Protein 1CJW (pdb70)

CATH classification: 3.40.630.30

Sequence (166 aa):
HTLPANEFRCLTPEDAAGVFEIEREAFISVSGNCPLNLDEVQHFLTLCPELSLGWFVEGRLVAFIIGSLWDEERLTQESLALHRPRGHSAHLHALAVHRSFRQQGKGSVLLWRYLHHVGAQPAVRRAVLMCEDALVPFYQRFGFHPAGPCAIVVGSLTFTEMHCSL

Radius of gyration: 14.85 Å; Cα contacts (8 Å, |Δi|>4): 329; chains: 1; bounding box: 46×33×31 Å

Nearest PDB structures (foldseek):
  1l0c-assembly1_A  TM=1.005E+00  e=5.969E-39  Ovis aries
  1kuy-assembly1_A  TM=1.004E+00  e=1.246E-37  Ovis aries
  1ib1-assembly2_H  TM=9.887E-01  e=7.667E-36  Ovis aries
  1b6b-assembly2_B  TM=9.366E-01  e=2.845E-29  Ovis aries
  5z6n-assembly1_B  TM=7.574E-01  e=3.224E-07  Escherichia coli K-12

Structure (mmCIF, N/CA/C/O backbone):
data_1CJW
#
_entry.id   1CJW
#
_cell.length_a   53.190
_cell.length_b   68.980
_cell.length_c   89.740
_cell.angle_alpha   90.00
_cell.angle_beta   90.00
_cell.angle_gamma   90.00
#
_symmetry.space_group_name_H-M   'C 2 2 21'
#
loop_
_entity.id
_entity.type
_entity.pdbx_description
1 polymer 'PROTEIN (SEROTONIN N-ACETYLTRANSFERASE)'
2 non-polymer 'COA-S-ACETYL TRYPTAMINE'
3 water water
#
loop_
_atom_site.group_PDB
_atom_site.id
_atom_site.type_symbol
_atom_site.label_atom_id
_atom_site.label_alt_id
_atom_site.label_comp_id
_atom_site.label_asym_id
_atom_site.label_entity_id
_atom_site.label_seq_id
_atom_site.pdbx_PDB_ins_code
_atom_site.Cartn_x
_atom_site.Cartn_y
_atom_site.Cartn_z
_atom_site.occupancy
_atom_site.B_iso_or_equiv
_atom_site.auth_seq_id
_atom_site.auth_comp_id
_atom_site.auth_asym_id
_atom_site.auth_atom_id
_atom_site.pdbx_PDB_model_num
ATOM 1 N N . HIS A 1 1 ? -43.391 62.739 42.233 1.00 55.71 30 HIS A N 1
ATOM 2 C CA . HIS A 1 1 ? -44.571 62.082 41.719 1.00 55.31 30 HIS A CA 1
ATOM 3 C C . HIS A 1 1 ? -44.196 60.973 40.756 1.00 52.46 30 HIS A C 1
ATOM 4 O O . HIS A 1 1 ? -44.886 59.975 40.692 1.00 53.02 30 HIS A O 1
ATOM 11 N N . THR A 1 2 ? -43.048 61.085 40.096 1.00 47.85 31 THR A N 1
ATOM 12 C CA . THR A 1 2 ? -42.662 60.065 39.131 1.00 40.62 31 THR A CA 1
ATOM 13 C C . THR A 1 2 ? -41.182 59.680 39.136 1.00 30.75 31 THR A C 1
ATOM 14 O O . THR A 1 2 ? -40.308 60.516 39.371 1.00 30.61 31 THR A O 1
ATOM 18 N N . LEU A 1 3 ? -40.920 58.392 38.937 1.00 26.82 32 LEU A N 1
ATOM 19 C CA . LEU A 1 3 ? -39.567 57.877 38.839 1.00 24.50 32 LEU A CA 1
ATOM 20 C C . LEU A 1 3 ? -39.455 57.565 37.343 1.00 23.78 32 LEU A C 1
ATOM 21 O O . LEU A 1 3 ? -40.176 56.709 36.831 1.00 24.53 32 LEU A O 1
ATOM 26 N N . PRO A 1 4 ? -38.599 58.315 36.615 1.00 21.37 33 PRO A N 1
ATOM 27 C CA . PRO A 1 4 ? -38.409 58.113 35.168 1.00 20.39 33 PRO A CA 1
ATOM 28 C C . PRO A 1 4 ? -38.074 56.674 34.810 1.00 19.87 33 PRO A C 1
ATOM 29 O O . PRO A 1 4 ? -37.291 56.024 35.503 1.00 21.19 33 PRO A O 1
ATOM 33 N N . ALA A 1 5 ? -38.687 56.164 33.742 1.00 18.07 34 ALA A N 1
ATOM 34 C CA . ALA A 1 5 ? -38.411 54.804 33.296 1.00 17.54 34 ALA A CA 1
ATOM 35 C C . ALA A 1 5 ? -36.928 54.721 32.915 1.00 16.82 34 ALA A C 1
ATOM 36 O O . ALA A 1 5 ? -36.281 53.697 33.137 1.00 17.07 34 ALA A O 1
ATOM 38 N N . ASN A 1 6 ? -36.410 55.794 32.321 1.00 15.62 35 ASN A N 1
ATOM 39 C CA . ASN A 1 6 ? -35.004 55.875 31.916 1.00 14.95 35 ASN A CA 1
ATOM 40 C C . ASN A 1 6 ? -34.507 57.306 32.066 1.00 14.47 35 ASN A C 1
ATOM 41 O O . ASN A 1 6 ? -35.163 58.247 31.609 1.00 13.92 35 ASN A O 1
ATOM 46 N N . GLU A 1 7 ? -33.380 57.482 32.748 1.00 14.47 36 GLU A N 1
ATOM 47 C CA . GLU A 1 7 ? -32.794 58.801 32.912 1.00 14.05 36 GLU A CA 1
ATOM 48 C C . GLU A 1 7 ? -31.283 58.699 32.765 1.00 14.82 36 GLU A C 1
ATOM 49 O O . GLU A 1 7 ? -30.666 57.783 33.313 1.00 15.24 36 GLU A O 1
ATOM 55 N N . PHE A 1 8 ? -30.700 59.619 32.003 1.00 15.04 37 PHE A N 1
ATOM 56 C CA . PHE A 1 8 ? -29.255 59.663 31.790 1.00 15.46 37 PHE A CA 1
ATOM 57 C C . PHE A 1 8 ? -28.766 60.986 32.350 1.00 14.78 37 PHE A C 1
ATOM 58 O O . PHE A 1 8 ? -29.251 62.044 31.947 1.00 13.90 37 PHE A O 1
ATOM 66 N N . ARG A 1 9 ? -27.829 60.943 33.291 1.00 15.53 38 ARG A N 1
ATOM 67 C CA . ARG A 1 9 ? -27.303 62.178 33.870 1.00 14.03 38 ARG A CA 1
ATOM 68 C C . ARG A 1 9 ? -25.920 61.971 34.460 1.00 11.82 38 ARG A C 1
ATOM 69 O O . ARG A 1 9 ? -25.475 60.836 34.647 1.00 10.72 38 ARG A O 1
ATOM 77 N N . CYS A 1 10 ? -25.214 63.070 34.681 1.00 12.65 39 CYS A N 1
ATOM 78 C CA . CYS A 1 10 ? -23.901 63.007 35.303 1.00 13.99 39 CYS A CA 1
ATOM 79 C C . CYS A 1 10 ? -24.165 62.668 36.771 1.00 13.47 39 CYS A C 1
ATOM 80 O O . CYS A 1 10 ? -25.215 63.019 37.314 1.00 13.32 39 CYS A O 1
ATOM 83 N N . LEU A 1 11 ? -23.243 61.961 37.407 1.00 12.69 40 LEU A N 1
ATOM 84 C CA . LEU A 1 11 ? -23.415 61.588 38.806 1.00 13.46 40 LEU A CA 1
ATOM 85 C C . LEU A 1 11 ? -22.928 62.684 39.750 1.00 13.71 40 LEU A C 1
ATOM 86 O O . LEU A 1 11 ? -22.312 63.658 39.323 1.00 13.11 40 LEU A O 1
ATOM 91 N N . THR A 1 12 ? -23.272 62.555 41.027 1.00 15.31 41 THR A N 1
ATOM 92 C CA . THR A 1 12 ? -22.827 63.491 42.059 1.00 15.21 41 THR A CA 1
ATOM 93 C C . THR A 1 12 ? -22.399 62.552 43.184 1.00 14.51 41 THR A C 1
ATOM 94 O O . THR A 1 12 ? -22.691 61.347 43.133 1.00 13.89 41 THR A O 1
ATOM 98 N N . PRO A 1 13 ? -21.710 63.069 44.212 1.00 14.35 42 PRO A N 1
ATOM 99 C CA . PRO A 1 13 ? -21.268 62.223 45.326 1.00 14.91 42 PRO A CA 1
ATOM 100 C C . PRO A 1 13 ? -22.392 61.419 45.999 1.00 15.13 42 PRO A C 1
ATOM 101 O O . PRO A 1 13 ? -22.128 60.395 46.618 1.00 15.46 42 PRO A O 1
ATOM 105 N N . GLU A 1 14 ? -23.643 61.855 45.844 1.00 15.79 43 GLU A N 1
ATOM 106 C CA . GLU A 1 14 ? -24.784 61.155 46.438 1.00 15.83 43 GLU A CA 1
ATOM 107 C C . GLU A 1 14 ? -24.985 59.777 45.813 1.00 15.70 43 GLU A C 1
ATOM 108 O O . GLU A 1 14 ? -25.601 58.899 46.416 1.00 15.95 43 GLU A O 1
ATOM 114 N N . ASP A 1 15 ? -24.445 59.590 44.609 1.00 14.60 44 ASP A N 1
ATOM 115 C CA . ASP A 1 15 ? -24.546 58.320 43.890 1.00 13.62 44 ASP A CA 1
ATOM 116 C C . ASP A 1 15 ? -23.408 57.354 44.224 1.00 13.92 44 ASP A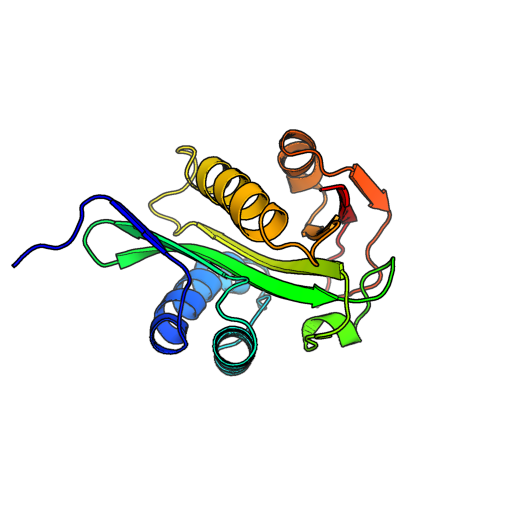 C 1
ATOM 117 O O . ASP A 1 15 ? -23.422 56.210 43.769 1.00 14.53 44 ASP A O 1
ATOM 122 N N . ALA A 1 16 ? -22.430 57.808 45.007 1.00 14.59 45 ALA A N 1
ATOM 123 C CA . ALA A 1 16 ? -21.280 56.977 45.366 1.00 14.21 45 ALA A CA 1
ATOM 124 C C . ALA A 1 16 ? -21.629 55.580 45.873 1.00 13.26 45 ALA A C 1
ATOM 125 O O . ALA A 1 16 ? -21.069 54.592 45.394 1.00 11.10 45 ALA A O 1
ATOM 127 N N . ALA A 1 17 ? -22.561 55.498 46.824 1.00 12.90 46 ALA A N 1
ATOM 128 C CA . ALA A 1 17 ? -22.988 54.221 47.400 1.00 13.16 46 ALA A CA 1
ATOM 129 C C . ALA A 1 17 ? -23.525 53.260 46.337 1.00 12.61 46 ALA A C 1
ATOM 130 O O . ALA A 1 17 ? -23.167 52.081 46.334 1.00 11.78 46 ALA A O 1
ATOM 132 N N . GLY A 1 18 ? -24.383 53.773 45.453 1.00 13.12 47 GLY A N 1
ATOM 133 C CA . GLY A 1 18 ? -24.950 52.965 44.390 1.00 11.94 47 GLY A CA 1
ATOM 134 C C . GLY A 1 18 ? -23.877 52.458 43.448 1.00 11.82 47 GLY A C 1
ATOM 135 O O . GLY A 1 18 ? -23.890 51.294 43.033 1.00 11.70 47 GLY A O 1
ATOM 136 N N . VAL A 1 19 ? -22.936 53.334 43.109 1.00 11.27 48 VAL A N 1
ATOM 137 C CA . VAL A 1 19 ? -21.828 52.964 42.235 1.00 11.09 48 VAL A CA 1
ATOM 138 C C . VAL A 1 19 ? -20.989 51.857 42.880 1.00 12.14 48 VAL A C 1
ATOM 139 O O . VAL A 1 19 ? -20.710 50.833 42.246 1.00 11.08 48 VAL A O 1
ATOM 143 N N . PHE A 1 20 ? -20.609 52.048 44.144 1.00 12.31 49 PHE A N 1
ATOM 144 C CA . PHE A 1 20 ? -19.800 51.052 44.840 1.00 12.08 49 PHE A CA 1
ATOM 145 C C . PHE A 1 20 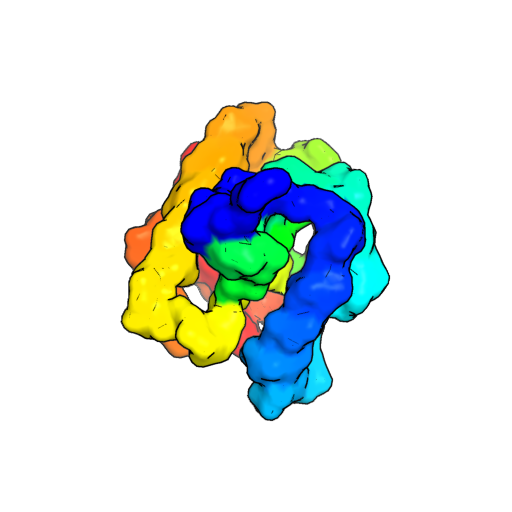? -20.493 49.692 44.926 1.00 11.34 49 PHE A C 1
ATOM 146 O O . PHE A 1 20 ? -19.844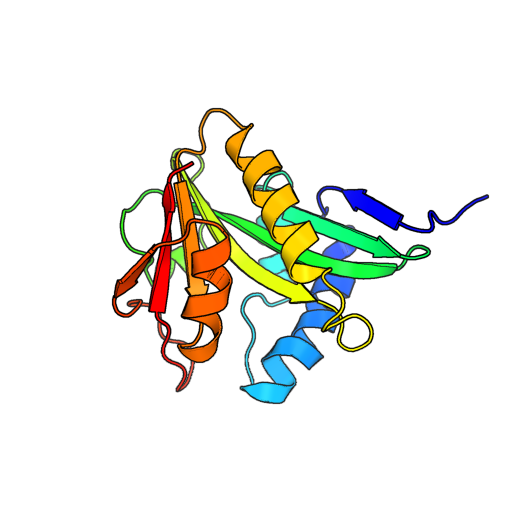 48.664 44.779 1.00 10.09 49 PHE A O 1
ATOM 154 N N . GLU A 1 21 ? -21.807 49.676 45.157 1.00 12.47 50 GLU A N 1
ATOM 155 C CA . GLU A 1 21 ? -22.540 48.413 45.233 1.00 12.27 50 GLU A CA 1
ATOM 156 C C . GLU A 1 21 ? -22.431 47.647 43.921 1.00 11.66 50 GLU A C 1
ATOM 157 O O . GLU A 1 21 ? -22.267 46.429 43.917 1.00 12.02 50 GLU A O 1
ATOM 163 N N . ILE A 1 22 ? -22.540 48.350 42.804 1.00 11.72 51 ILE A N 1
ATOM 164 C CA . ILE A 1 22 ? -22.436 47.695 41.522 1.00 10.40 51 ILE A CA 1
ATOM 165 C C . ILE A 1 22 ? -21.029 47.114 41.411 1.00 9.80 51 ILE A C 1
ATOM 166 O O . ILE A 1 22 ? -20.869 45.946 41.035 1.00 10.39 51 ILE A O 1
ATOM 171 N N . GLU A 1 23 ? -20.010 47.875 41.810 1.00 10.81 52 GLU A N 1
ATOM 172 C CA . GLU A 1 23 ? -18.631 47.397 41.752 1.00 10.91 52 GLU A CA 1
ATOM 173 C C . GLU A 1 23 ? -18.384 46.146 42.578 1.00 11.00 52 GLU A C 1
ATOM 174 O O . GLU A 1 23 ? -17.570 45.296 42.196 1.00 10.85 52 GLU A O 1
ATOM 180 N N . ARG A 1 24 ? -19.060 46.026 43.714 1.00 11.69 53 ARG A N 1
ATOM 181 C CA . ARG A 1 24 ? -18.897 44.853 44.561 1.00 12.07 53 ARG A CA 1
ATOM 182 C C . ARG A 1 24 ? -19.161 43.564 43.790 1.00 13.00 53 ARG A C 1
ATOM 183 O O . ARG A 1 24 ? -18.359 42.631 43.814 1.00 12.48 53 ARG A O 1
ATOM 191 N N . GLU A 1 25 ? -20.289 43.518 43.094 1.00 14.10 54 GLU A N 1
ATOM 192 C CA . GLU A 1 25 ? -20.648 42.342 42.326 1.00 14.00 54 GLU A CA 1
ATOM 193 C C . GLU A 1 25 ? -19.896 42.298 40.994 1.00 14.13 54 GLU A C 1
ATOM 194 O O . GLU A 1 25 ? -19.415 41.247 40.576 1.00 15.15 54 GLU A O 1
ATOM 200 N N . ALA A 1 26 ? -19.795 43.446 40.334 1.00 13.65 55 ALA A N 1
ATOM 201 C CA . ALA A 1 26 ? -19.155 43.534 39.026 1.00 13.55 55 ALA A CA 1
ATOM 202 C C . ALA A 1 26 ? -17.656 43.272 38.995 1.00 13.91 55 ALA A C 1
ATOM 203 O O . ALA A 1 26 ? -17.156 42.652 38.050 1.00 14.14 55 ALA A O 1
ATOM 205 N N . PHE A 1 27 ? -16.942 43.729 40.018 1.00 12.94 56 PHE A N 1
ATOM 206 C CA . PHE A 1 27 ? -15.493 43.566 40.067 1.00 12.75 56 PHE A CA 1
ATOM 207 C C . PHE A 1 27 ? -14.976 42.760 41.255 1.00 14.35 56 PHE A C 1
ATOM 208 O O . PHE A 1 27 ? -14.293 41.753 41.068 1.00 16.34 56 PHE A O 1
ATOM 216 N N . ILE A 1 28 ? -15.321 43.174 42.470 1.00 13.33 57 ILE A N 1
ATOM 217 C CA . ILE A 1 28 ? -14.830 42.486 43.661 1.00 14.83 57 ILE A CA 1
ATOM 218 C C . ILE A 1 28 ? -15.150 40.997 43.719 1.00 17.65 57 ILE A C 1
ATOM 219 O O . ILE A 1 28 ? -14.260 40.188 44.003 1.00 20.21 57 ILE A O 1
ATOM 224 N N . SER A 1 29 ? -16.384 40.614 43.398 1.00 18.59 58 SER A N 1
ATOM 225 C CA . SER A 1 29 ? -16.768 39.202 43.436 1.00 20.16 58 SER A CA 1
ATOM 226 C C . SER A 1 29 ? -15.970 38.351 42.446 1.00 21.73 58 SER A C 1
ATOM 227 O O . SER A 1 29 ? -15.846 37.136 42.623 1.00 21.61 58 SER A O 1
ATOM 230 N N . VAL A 1 30 ? -15.420 38.987 41.414 1.00 22.77 59 VAL A N 1
ATOM 231 C CA . VAL A 1 30 ? -14.644 38.277 40.406 1.00 24.41 59 VAL A CA 1
ATOM 232 C C . VAL A 1 30 ? -13.153 38.216 40.733 1.00 25.86 59 VAL A C 1
ATOM 233 O O . VAL A 1 30 ? -12.596 37.131 40.887 1.00 27.61 59 VAL A O 1
ATOM 237 N N . SER A 1 31 ? -12.519 39.374 40.876 1.00 26.11 60 SER A N 1
ATOM 238 C CA . SER A 1 31 ? -11.087 39.430 41.141 1.00 26.42 60 SER A CA 1
ATOM 239 C C . SER A 1 31 ? -10.654 39.783 42.563 1.00 26.56 60 SER A C 1
ATOM 240 O O . SER A 1 31 ? -9.462 39.737 42.872 1.00 27.90 60 SER A O 1
ATOM 243 N N . GLY A 1 32 ? -11.591 40.183 43.412 1.00 24.83 61 GLY A N 1
ATOM 244 C CA . GLY A 1 32 ? -11.232 40.529 44.774 1.00 23.06 61 GLY A CA 1
ATOM 245 C C . GLY A 1 32 ? -10.886 41.992 44.980 1.00 22.92 61 GLY A C 1
ATOM 246 O O . GLY A 1 32 ? -10.563 42.402 46.099 1.00 23.23 61 GLY A O 1
ATOM 247 N N . ASN A 1 33 ? -10.934 42.785 43.913 1.00 22.20 62 ASN A N 1
ATOM 248 C CA . ASN A 1 33 ? -10.642 44.214 44.018 1.00 19.27 62 ASN A CA 1
ATOM 249 C C . ASN A 1 33 ? -11.529 44.945 43.019 1.00 15.57 62 ASN A C 1
ATOM 250 O O . ASN A 1 33 ? -12.247 44.310 42.244 1.00 15.60 62 ASN A O 1
ATOM 255 N N . CYS A 1 34 ? -11.528 46.269 43.064 1.00 15.65 63 CYS A N 1
ATOM 256 C CA . CYS A 1 34 ? -12.337 47.041 42.141 1.00 15.95 63 CYS A CA 1
ATOM 257 C C . CYS A 1 34 ? -11.619 48.327 41.786 1.00 14.65 63 CYS A C 1
ATOM 258 O O . CYS A 1 34 ? -10.666 48.723 42.465 1.00 14.31 63 CYS A O 1
ATOM 261 N N . PRO A 1 35 ? -12.027 48.966 40.683 1.00 14.07 64 PRO A N 1
ATOM 262 C CA . PRO A 1 35 ? -11.453 50.213 40.184 1.00 13.87 64 PRO A CA 1
ATOM 263 C C . PRO A 1 35 ? -11.482 51.368 41.165 1.00 14.06 64 PRO A C 1
ATOM 264 O O . PRO A 1 35 ? -10.471 52.037 41.376 1.00 13.57 64 PRO A O 1
ATOM 268 N N . LEU A 1 36 ? -12.634 51.590 41.787 1.00 13.53 65 LEU A N 1
ATOM 269 C CA . LEU A 1 36 ? -12.786 52.706 42.707 1.00 12.72 65 LEU A CA 1
ATOM 270 C C . LEU A 1 36 ? -13.502 52.333 44.003 1.00 12.77 65 LEU A C 1
ATOM 271 O O . LEU A 1 36 ? -14.594 51.767 43.973 1.00 10.07 65 LEU A O 1
ATOM 276 N N . ASN A 1 37 ? -12.876 52.605 45.145 1.00 13.48 66 ASN A N 1
ATOM 277 C CA . ASN A 1 37 ? -13.541 52.322 46.409 1.00 12.71 66 ASN A CA 1
ATOM 278 C C . ASN A 1 37 ? -14.451 53.524 46.690 1.00 12.11 66 ASN A C 1
ATOM 279 O O . ASN A 1 37 ? -14.445 54.499 45.921 1.00 10.93 66 ASN A O 1
ATOM 284 N N . LEU A 1 38 ? -15.242 53.466 47.756 1.00 12.86 67 LEU A N 1
ATOM 285 C CA . LEU A 1 38 ? -16.166 54.556 48.063 1.00 13.84 67 LEU A CA 1
ATOM 286 C C . LEU A 1 38 ? -15.505 55.932 48.056 1.00 13.70 67 LEU A C 1
ATOM 287 O O . LEU A 1 38 ? -15.997 56.852 47.401 1.00 13.32 67 LEU A O 1
ATOM 292 N N . ASP A 1 39 ? -14.375 56.064 48.747 1.00 12.85 68 ASP A N 1
ATOM 293 C CA . ASP A 1 39 ? -13.664 57.335 48.813 1.00 12.80 68 ASP A CA 1
ATOM 294 C C . ASP A 1 39 ? -13.191 57.821 47.436 1.00 11.91 68 ASP A C 1
ATOM 295 O O . ASP A 1 39 ? -13.265 59.016 47.136 1.00 11.49 68 ASP A O 1
ATOM 300 N N . GLU A 1 40 ? -12.721 56.900 46.600 1.00 12.78 69 GLU A N 1
ATOM 301 C CA . GLU A 1 40 ? -12.248 57.248 45.263 1.00 12.55 69 GLU A CA 1
ATOM 302 C C . GLU A 1 40 ? -13.398 57.677 44.357 1.00 13.31 69 GLU A C 1
ATOM 303 O O . GLU A 1 40 ? -13.245 58.602 43.556 1.00 12.33 69 GLU A O 1
ATOM 309 N N . VAL A 1 41 ? -14.558 57.034 44.507 1.00 13.29 70 VAL A N 1
ATOM 310 C CA . VAL A 1 41 ? -15.726 57.405 43.720 1.00 12.03 70 VAL A CA 1
ATOM 311 C C . VAL A 1 41 ? -16.093 58.836 44.118 1.00 12.47 70 VAL A C 1
ATOM 312 O O . VAL A 1 41 ? -16.250 59.708 43.260 1.00 11.18 70 VAL A O 1
ATOM 316 N N . GLN A 1 42 ? -16.147 59.098 45.423 1.00 12.75 71 GLN A N 1
ATOM 317 C CA . GLN A 1 42 ? -16.485 60.428 45.927 1.00 13.56 71 GLN A CA 1
ATOM 318 C C . GLN A 1 42 ? -15.491 61.486 45.456 1.00 13.94 71 GLN A C 1
ATOM 319 O O . GLN A 1 42 ? -15.876 62.612 45.140 1.00 14.89 71 GLN A O 1
ATOM 325 N N . HIS A 1 43 ? -14.220 61.111 45.378 1.00 14.14 72 HIS A N 1
ATOM 326 C CA . HIS A 1 43 ? -13.162 62.014 44.932 1.00 13.78 72 HIS A CA 1
ATOM 327 C C . HIS A 1 43 ? -13.446 62.542 43.521 1.00 12.04 72 HIS A C 1
ATOM 328 O O . HIS A 1 43 ? -13.519 63.759 43.303 1.00 11.11 72 HIS A O 1
ATOM 335 N N . PHE A 1 44 ? -13.642 61.634 42.569 1.00 11.83 73 PHE A N 1
ATOM 336 C CA . PHE A 1 44 ? -13.891 62.044 41.187 1.00 12.00 73 PHE A CA 1
ATOM 337 C C . PHE A 1 44 ? -15.250 62.688 40.971 1.00 11.45 73 PHE A C 1
ATOM 338 O O . PHE A 1 44 ? -15.382 63.593 40.154 1.00 11.07 73 PHE A O 1
ATOM 346 N N . LEU A 1 45 ? -16.253 62.270 41.733 1.00 13.30 74 LEU A N 1
ATOM 347 C CA . LEU A 1 45 ? -17.577 62.866 41.586 1.00 13.54 74 LEU A CA 1
ATOM 348 C C . LEU A 1 45 ? -17.624 64.262 42.206 1.00 13.75 74 LEU A C 1
ATOM 349 O O . LEU A 1 45 ? -18.551 65.033 41.946 1.00 13.89 74 LEU A O 1
ATOM 354 N N . THR A 1 46 ? -16.621 64.582 43.022 1.00 12.62 75 THR A N 1
ATOM 355 C CA . THR A 1 46 ? -16.516 65.897 43.644 1.00 13.23 75 THR A CA 1
ATOM 356 C C . THR A 1 46 ? -15.689 66.800 42.727 1.00 14.38 75 THR A C 1
ATOM 357 O O . THR A 1 46 ? -16.118 67.901 42.374 1.00 14.08 75 THR A O 1
ATOM 361 N N . LEU A 1 47 ? -14.518 66.312 42.320 1.00 14.75 76 LEU A N 1
ATOM 362 C CA . LEU A 1 47 ? -13.619 67.078 41.465 1.00 14.83 76 LEU A CA 1
ATOM 363 C C . LEU A 1 47 ? -14.072 67.231 40.022 1.00 14.90 76 LEU A C 1
ATOM 364 O O . LEU A 1 47 ? -13.952 68.315 39.452 1.00 16.53 76 LEU A O 1
ATOM 369 N N . CYS A 1 48 ? -14.592 66.162 39.431 1.00 13.90 77 CYS A N 1
ATOM 370 C CA . CYS A 1 48 ? -15.029 66.223 38.041 1.00 14.22 77 CYS A CA 1
ATOM 371 C C . CYS A 1 48 ? -16.267 65.377 37.739 1.00 14.31 77 CYS A C 1
ATOM 372 O O . CYS A 1 48 ? -16.196 64.394 37.005 1.00 14.16 77 CYS A O 1
ATOM 375 N N . PRO A 1 49 ? -17.432 65.771 38.291 1.00 14.09 78 PRO A N 1
ATOM 376 C CA . PRO A 1 49 ? -18.678 65.033 38.061 1.00 13.89 78 PRO A CA 1
ATOM 377 C C . PRO A 1 49 ? -19.098 65.080 36.596 1.00 13.05 78 PRO A C 1
ATOM 378 O O . PRO A 1 49 ? -19.786 64.183 36.116 1.00 13.31 78 PRO A O 1
ATOM 382 N N . GLU A 1 50 ? -18.664 66.114 35.885 1.00 14.16 79 GLU A N 1
ATOM 383 C CA . GLU A 1 50 ? -19.000 66.274 34.472 1.00 15.07 79 GLU A CA 1
ATOM 384 C C . GLU A 1 50 ? -18.350 65.192 33.619 1.00 15.71 79 GLU A C 1
ATOM 385 O O . GLU A 1 50 ? -18.643 65.063 32.424 1.00 16.20 79 GLU A O 1
ATOM 391 N N . LEU A 1 51 ? -17.454 64.428 34.234 1.00 15.48 80 LEU A N 1
ATOM 392 C CA . LEU A 1 51 ? -16.773 63.345 33.545 1.00 13.55 80 LEU A CA 1
ATOM 393 C C . LEU A 1 51 ? -17.358 61.996 33.948 1.00 11.39 80 LEU A C 1
ATOM 394 O O . LEU A 1 51 ? -16.709 60.958 33.819 1.00 10.23 80 LEU A O 1
ATOM 399 N N . SER A 1 52 ? -18.590 62.009 34.442 1.00 10.20 81 SER A N 1
ATOM 400 C CA . SER A 1 52 ? -19.252 60.769 34.819 1.00 10.15 81 SER A CA 1
ATOM 401 C C . SER A 1 52 ? -20.599 60.726 34.105 1.00 10.46 81 SER A C 1
ATOM 402 O O . SER A 1 52 ? -21.080 61.751 33.619 1.00 10.88 81 SER A O 1
ATOM 405 N N . LEU A 1 53 ? -21.200 59.544 34.047 1.00 12.04 82 LEU A N 1
ATOM 406 C CA . LEU A 1 53 ? -22.502 59.373 33.424 1.00 12.83 82 LEU A CA 1
ATOM 407 C C . LEU A 1 53 ? -23.154 58.132 34.029 1.00 12.43 82 LEU A C 1
ATOM 408 O O . LEU A 1 53 ? -22.483 57.121 34.256 1.00 13.19 82 LEU A O 1
ATOM 413 N N . GLY A 1 54 ? -24.447 58.221 34.320 1.00 10.58 83 GLY A N 1
ATOM 414 C CA . GLY A 1 54 ? -25.154 57.094 34.891 1.00 8.90 83 GLY A CA 1
ATOM 415 C C . GLY A 1 54 ? -26.515 56.928 34.248 1.00 9.58 83 GLY A C 1
ATOM 416 O O . GLY A 1 54 ? -27.122 57.906 33.795 1.00 9.95 83 GLY A O 1
ATOM 417 N N . TRP A 1 55 ? -26.964 55.681 34.172 1.00 11.24 84 TRP A N 1
ATOM 418 C CA . TRP A 1 55 ? -28.256 55.327 33.596 1.00 12.26 84 TRP A CA 1
ATOM 419 C C . TRP A 1 55 ? -29.133 54.853 34.757 1.00 12.26 84 TRP A C 1
ATOM 420 O O . TRP A 1 55 ? -28.781 53.896 35.453 1.00 12.74 84 TRP A O 1
ATOM 431 N N . PHE A 1 56 ? -30.247 55.538 34.984 1.00 12.43 85 PHE A N 1
ATOM 432 C CA . PHE A 1 56 ? -31.163 55.181 36.058 1.00 13.01 85 PHE A CA 1
ATOM 433 C C . PHE A 1 56 ? -32.462 54.641 35.475 1.00 13.64 85 PHE A C 1
ATOM 434 O O . PHE A 1 56 ? -32.993 55.189 34.505 1.00 13.82 85 PHE A O 1
ATOM 442 N N . VAL A 1 57 ? -32.928 53.530 36.030 1.00 14.11 86 VAL A N 1
ATOM 443 C CA . VAL A 1 57 ? -34.171 52.900 35.607 1.00 13.91 86 VAL A CA 1
ATOM 444 C C . VAL A 1 57 ? -35.074 52.861 36.833 1.00 15.90 86 VAL A C 1
ATOM 445 O O . VAL A 1 57 ? -34.719 52.247 37.846 1.00 15.34 86 VAL A O 1
ATOM 449 N N . GLU A 1 58 ? -36.205 53.559 36.763 1.00 17.46 87 GLU A N 1
ATOM 450 C CA . GLU A 1 58 ? -37.161 53.600 37.863 1.00 18.45 87 GLU A CA 1
ATOM 451 C C . GLU A 1 58 ? -36.482 54.037 39.167 1.00 18.69 87 GLU A C 1
ATOM 452 O O . GLU A 1 58 ? -36.630 53.392 40.215 1.00 18.70 87 GLU A O 1
ATOM 458 N N . GLY A 1 59 ? -35.689 55.099 39.068 1.00 17.08 88 GLY A N 1
ATOM 459 C CA . GLY A 1 59 ? -34.991 55.654 40.216 1.00 17.61 88 GLY A CA 1
ATOM 460 C C . GLY A 1 59 ? -33.789 54.901 40.763 1.00 17.23 88 GLY A C 1
ATOM 461 O O . GLY A 1 59 ? -33.280 55.263 41.824 1.00 18.30 88 GLY A O 1
ATOM 462 N N . ARG A 1 60 ? -33.300 53.897 40.038 1.00 15.75 89 ARG A N 1
ATOM 463 C CA . ARG A 1 60 ? -32.158 53.103 40.493 1.00 14.34 89 ARG A CA 1
ATOM 464 C C . ARG A 1 60 ? -31.037 53.080 39.458 1.00 15.22 89 ARG A C 1
ATOM 465 O O . ARG A 1 60 ? -31.295 52.960 38.257 1.00 14.97 89 ARG A O 1
ATOM 473 N N . LEU A 1 61 ? -29.793 53.177 39.920 1.00 14.23 90 LEU A N 1
ATOM 474 C CA . LEU A 1 61 ? -28.634 53.155 39.021 1.00 12.38 90 LEU A CA 1
ATOM 475 C C . LEU A 1 61 ? -28.443 51.757 38.449 1.00 10.93 90 LEU A C 1
ATOM 476 O O . LEU A 1 61 ? -28.426 50.777 39.193 1.00 11.79 90 LEU A O 1
ATOM 481 N N . VAL A 1 62 ? -28.324 51.655 37.130 1.00 10.04 91 VAL A N 1
ATOM 482 C CA . VAL A 1 62 ? -28.127 50.359 36.477 1.00 9.67 91 VAL A CA 1
ATOM 483 C C . VAL A 1 62 ? -26.848 50.299 35.635 1.00 9.68 91 VAL A C 1
ATOM 484 O O . VAL A 1 62 ? -26.447 49.224 35.212 1.00 10.62 91 VAL A O 1
ATOM 488 N N . ALA A 1 63 ? -26.208 51.443 35.404 1.00 9.89 92 ALA A N 1
ATOM 489 C CA . ALA A 1 63 ? -24.972 51.497 34.616 1.00 9.86 92 ALA A CA 1
ATOM 490 C C . ALA A 1 63 ? -24.263 52.827 34.859 1.00 9.39 92 ALA A C 1
ATOM 491 O O . ALA A 1 63 ? -24.918 53.856 35.031 1.00 10.49 92 ALA A O 1
ATOM 493 N N . PHE A 1 64 ? -22.933 52.816 34.875 1.00 7.84 93 PHE A N 1
ATOM 494 C CA . PHE A 1 64 ? -22.182 54.041 35.103 1.00 7.91 93 PHE A CA 1
ATOM 495 C C . PHE A 1 64 ? -20.793 54.019 34.470 1.00 6.60 93 PHE A C 1
ATOM 496 O O . PHE A 1 64 ? -20.260 52.959 34.128 1.00 6.96 93 PHE A O 1
ATOM 504 N N . ILE A 1 65 ? -20.229 55.211 34.337 1.00 8.54 94 ILE A N 1
ATOM 505 C CA . ILE A 1 65 ? -18.870 55.426 33.853 1.00 9.52 94 ILE A CA 1
ATOM 506 C C . ILE A 1 65 ? -18.361 56.551 34.738 1.00 8.87 94 ILE A C 1
ATOM 507 O O . ILE A 1 65 ? -19.064 57.545 34.937 1.00 10.09 94 ILE A O 1
ATOM 512 N N . ILE A 1 66 ? -17.191 56.362 35.337 1.00 8.93 95 ILE A N 1
ATOM 513 C CA . ILE A 1 66 ? -16.590 57.394 36.176 1.00 9.95 95 ILE A CA 1
ATOM 514 C C . ILE A 1 66 ? -15.243 57.723 35.546 1.00 10.18 95 ILE A C 1
ATOM 515 O O . ILE A 1 66 ? -14.421 56.822 35.341 1.00 9.45 95 ILE A O 1
ATOM 520 N N . GLY A 1 67 ? -15.013 58.992 35.236 1.00 10.51 96 GLY A N 1
ATOM 521 C CA . GLY A 1 67 ? -13.742 59.369 34.649 1.00 11.51 96 GLY A CA 1
ATOM 522 C C . GLY A 1 67 ? -13.127 60.611 35.266 1.00 11.26 96 GLY A C 1
ATOM 523 O O . GLY A 1 67 ? -13.682 61.200 36.200 1.00 11.28 96 GLY A O 1
ATOM 524 N N . SER A 1 68 ? -11.928 60.951 34.796 1.00 9.87 97 SER A N 1
ATOM 525 C CA . SER A 1 68 ? -11.211 62.149 35.231 1.00 9.31 97 SER A CA 1
ATOM 526 C C . SER A 1 68 ? -10.264 62.469 34.085 1.00 12.08 97 SER A C 1
ATOM 527 O O . SER A 1 68 ? -10.154 61.683 33.145 1.00 12.77 97 SER A O 1
ATOM 530 N N . LEU A 1 69 ? 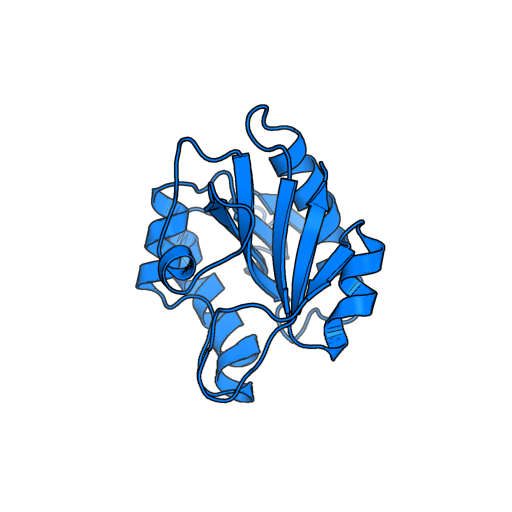-9.608 63.619 34.138 1.00 11.93 98 LEU A N 1
ATOM 531 C CA . LEU A 1 69 ? -8.681 64.007 33.088 1.00 12.39 98 LEU A CA 1
ATOM 532 C C . LEU A 1 69 ? -7.277 63.498 33.373 1.00 13.19 98 LEU A C 1
ATOM 533 O O . LEU A 1 69 ? -6.850 63.431 34.527 1.00 13.34 98 LEU A O 1
ATOM 538 N N . TRP A 1 70 ? -6.576 63.128 32.308 1.00 13.47 99 TRP A N 1
ATOM 539 C CA . TRP A 1 70 ? -5.210 62.640 32.387 1.00 13.92 99 TRP A CA 1
ATOM 540 C C . TRP A 1 70 ? -4.437 63.517 31.402 1.00 14.35 99 TRP A C 1
ATOM 541 O O . TRP A 1 70 ? -5.024 64.038 30.449 1.00 13.95 99 TRP A O 1
ATOM 552 N N . ASP A 1 71 ? -3.133 63.675 31.613 1.00 15.39 100 ASP A N 1
ATOM 553 C CA . ASP A 1 71 ? -2.328 64.536 30.747 1.00 16.40 100 ASP A CA 1
ATOM 554 C C . ASP A 1 71 ? -1.090 63.895 30.107 1.00 16.07 100 ASP A C 1
ATOM 555 O O . ASP A 1 71 ? -0.210 64.609 29.627 1.00 16.82 100 ASP A O 1
ATOM 560 N N . GLU A 1 72 ? -1.013 62.568 30.114 1.00 15.08 101 GLU A N 1
ATOM 561 C CA . GLU A 1 72 ? 0.121 61.855 29.523 1.00 16.42 101 GLU A CA 1
ATOM 562 C C . GLU A 1 72 ? -0.385 60.842 28.502 1.00 16.67 101 GLU A C 1
ATOM 563 O O . GLU A 1 72 ? -1.535 60.416 28.570 1.00 15.96 101 GLU A O 1
ATOM 569 N N . GLU A 1 73 ? 0.465 60.454 27.556 1.00 16.63 102 GLU A N 1
ATOM 570 C CA . GLU A 1 73 ? 0.060 59.497 26.527 1.00 16.39 102 GLU A CA 1
ATOM 571 C C . GLU A 1 73 ? -0.321 58.120 27.072 1.00 16.45 102 GLU A C 1
ATOM 572 O O . GLU A 1 73 ? -1.295 57.521 26.613 1.00 17.34 102 GLU A O 1
ATOM 578 N N . ARG A 1 74 ? 0.462 57.612 28.022 1.00 14.21 103 ARG A N 1
ATOM 579 C CA . ARG A 1 74 ? 0.220 56.297 28.617 1.00 13.44 103 ARG A CA 1
ATOM 580 C C . ARG A 1 74 ? -0.342 56.450 30.028 1.00 13.31 103 ARG A C 1
ATOM 581 O O . ARG A 1 74 ? -0.011 57.412 30.722 1.00 13.66 103 ARG A O 1
ATOM 589 N N . LEU A 1 75 ? -1.158 55.492 30.457 1.00 13.58 104 LEU A N 1
ATOM 590 C CA . LEU A 1 75 ? -1.719 55.497 31.807 1.00 13.23 104 LEU A CA 1
ATOM 591 C C . LEU A 1 75 ? -0.630 54.974 32.746 1.00 14.55 104 LEU A C 1
ATOM 592 O O . LEU A 1 75 ? 0.191 54.138 32.345 1.00 15.64 104 LEU A O 1
ATOM 597 N N . THR A 1 76 ? -0.611 55.464 33.982 1.00 15.16 105 THR A N 1
ATOM 598 C CA . THR A 1 76 ? 0.392 55.041 34.960 1.00 16.54 105 THR A CA 1
ATOM 599 C C . THR A 1 76 ? -0.249 54.662 36.295 1.00 15.53 105 THR A C 1
ATOM 600 O O . THR A 1 76 ? -1.429 54.938 36.521 1.00 12.81 105 THR A O 1
ATOM 604 N N . GLN A 1 77 ? 0.525 54.051 37.187 1.00 15.09 106 GLN A N 1
ATOM 605 C CA . GLN A 1 77 ? -0.008 53.658 38.485 1.00 14.76 106 GLN A CA 1
ATOM 606 C C . GLN A 1 77 ? -0.587 54.876 39.198 1.00 14.36 106 GLN A C 1
ATOM 607 O O . GLN A 1 77 ? -1.658 54.797 39.790 1.00 14.23 106 GLN A O 1
ATOM 613 N N . GLU A 1 78 ? 0.085 56.017 39.094 1.00 13.75 107 GLU A N 1
ATOM 614 C CA . GLU A 1 78 ? -0.413 57.216 39.747 1.00 14.70 107 GLU A CA 1
ATOM 615 C C . GLU A 1 78 ? -1.699 57.772 39.122 1.00 15.14 107 GLU A C 1
ATOM 616 O O . GLU A 1 78 ? -2.490 58.415 39.814 1.00 15.45 107 GLU A O 1
ATOM 622 N N . SER A 1 79 ? -1.926 57.525 37.831 1.00 14.15 108 SER A N 1
ATOM 623 C CA . SER A 1 79 ? -3.123 58.054 37.174 1.00 12.31 108 SER A CA 1
ATOM 624 C C . SER A 1 79 ? -4.422 57.503 37.758 1.00 12.42 108 SER A C 1
ATOM 625 O O . SER A 1 79 ? -5.474 58.129 37.628 1.00 14.28 108 SER A O 1
ATOM 628 N N . LEU A 1 80 ? -4.349 56.347 38.411 1.00 13.01 109 LEU A N 1
ATOM 629 C CA . LEU A 1 80 ? -5.530 55.733 39.024 1.00 14.38 109 LEU A CA 1
ATOM 630 C C . LEU A 1 80 ? -6.239 56.677 39.989 1.00 15.32 109 LEU A C 1
ATOM 631 O O . LEU A 1 80 ? -7.473 56.748 40.011 1.00 14.89 109 LEU A O 1
ATOM 636 N N . ALA A 1 81 ? -5.454 57.423 40.760 1.00 17.80 110 ALA A N 1
ATOM 637 C CA . ALA A 1 81 ? -6.002 58.335 41.759 1.00 19.75 110 ALA A CA 1
ATOM 638 C C . ALA A 1 81 ? -5.863 59.817 41.435 1.00 19.90 110 ALA A C 1
ATOM 639 O O . ALA A 1 81 ? -6.057 60.658 42.316 1.00 22.39 110 ALA A O 1
ATOM 641 N N . LEU A 1 82 ? -5.610 60.153 40.176 1.00 17.24 111 LEU A N 1
ATOM 642 C CA . LEU A 1 82 ? -5.419 61.547 39.801 1.00 17.10 111 LEU A CA 1
ATOM 643 C C . LEU A 1 82 ? -6.373 62.151 38.785 1.00 17.87 111 LEU A C 1
ATOM 644 O O . LEU A 1 82 ? -6.874 61.470 37.891 1.00 19.32 111 LEU A O 1
ATOM 649 N N . HIS A 1 83 ? -6.582 63.456 38.924 1.00 16.59 112 HIS A N 1
ATOM 650 C CA . HIS A 1 83 ? -7.392 64.238 38.003 1.00 15.59 112 HIS A CA 1
ATOM 651 C C . HIS A 1 83 ? -6.490 65.407 37.618 1.00 16.97 112 HIS A C 1
ATOM 652 O O . HIS A 1 83 ? -6.101 66.204 38.481 1.00 17.65 112 HIS A O 1
ATOM 659 N N . ARG A 1 84 ? -6.096 65.466 36.352 1.00 16.55 113 ARG A N 1
ATOM 660 C CA . ARG A 1 84 ? -5.241 66.540 35.854 1.00 19.07 113 ARG A CA 1
ATOM 661 C C . ARG A 1 84 ? -6.150 67.529 35.141 1.00 20.81 113 ARG A C 1
ATOM 662 O O . ARG A 1 84 ? -6.505 67.316 33.990 1.00 22.14 113 ARG A O 1
ATOM 670 N N . PRO A 1 85 ? -6.517 68.638 35.811 1.00 21.38 114 PRO A N 1
ATOM 671 C CA . PRO A 1 85 ? -7.399 69.677 35.259 1.00 21.68 114 PRO A CA 1
ATOM 672 C C . PRO A 1 85 ? -6.951 70.263 33.920 1.00 22.00 114 PRO A C 1
ATOM 673 O O . PRO A 1 85 ? -7.777 70.745 33.137 1.00 21.21 114 PRO A O 1
ATOM 677 N N . ARG A 1 86 ? -5.646 70.240 33.669 1.00 22.55 115 ARG A N 1
ATOM 678 C CA . ARG A 1 86 ? -5.091 70.788 32.437 1.00 24.11 115 ARG A CA 1
ATOM 679 C C . ARG A 1 86 ? -4.967 69.731 31.337 1.00 25.46 115 ARG A C 1
ATOM 680 O O . ARG A 1 86 ? -4.672 70.063 30.184 1.00 26.53 115 ARG A O 1
ATOM 688 N N . GLY A 1 87 ? -5.198 68.468 31.694 1.00 23.63 116 GLY A N 1
ATOM 689 C CA . GLY A 1 87 ? -5.093 67.377 30.738 1.00 21.99 116 GLY A CA 1
ATOM 690 C C . GLY A 1 87 ? -6.141 67.413 29.643 1.00 20.57 116 GLY A C 1
ATOM 691 O O . GLY A 1 87 ? -7.130 68.141 29.752 1.00 19.51 116 GLY A O 1
ATOM 692 N N . HIS A 1 88 ? -5.926 66.622 28.593 1.00 19.07 117 HIS A N 1
ATOM 693 C CA . HIS A 1 88 ? -6.850 66.568 27.465 1.00 19.15 117 HIS A CA 1
ATOM 694 C C . HIS A 1 88 ? -7.404 65.175 27.224 1.00 18.06 117 HIS A C 1
ATOM 695 O O . HIS A 1 88 ? -8.082 64.942 26.217 1.00 18.16 117 HIS A O 1
ATOM 702 N N . SER A 1 89 ? -7.102 64.242 28.122 1.00 15.32 118 SER A N 1
ATOM 703 C CA . SER A 1 89 ? -7.582 62.876 27.976 1.00 13.40 118 SER A CA 1
ATOM 704 C C . SER A 1 89 ? -8.623 62.522 29.022 1.00 14.04 118 SER A C 1
ATOM 705 O O . SER A 1 89 ? -8.398 62.730 30.213 1.00 13.59 118 SER A O 1
ATOM 708 N N . ALA A 1 90 ? -9.761 62.001 28.572 1.00 13.42 119 ALA A N 1
ATOM 709 C CA . ALA A 1 90 ? -10.817 61.575 29.478 1.00 12.43 119 ALA A CA 1
ATOM 710 C C . ALA A 1 90 ? -10.470 60.143 29.860 1.00 11.64 119 ALA A C 1
ATOM 711 O O . ALA A 1 90 ? -10.563 59.234 29.037 1.00 10.82 119 ALA A O 1
ATOM 713 N N . HIS A 1 91 ? -9.976 59.964 31.078 1.00 11.17 120 HIS A N 1
ATOM 714 C CA . HIS A 1 91 ? -9.602 58.656 31.596 1.00 10.93 120 HIS A CA 1
ATOM 715 C C . HIS A 1 91 ? -10.822 57.974 32.222 1.00 11.87 120 HIS A C 1
ATOM 716 O O . HIS A 1 91 ? -11.320 58.435 33.256 1.00 11.64 120 HIS A O 1
ATOM 723 N N . LEU A 1 92 ? -11.333 56.918 31.587 1.00 11.23 121 LEU A N 1
ATOM 724 C CA . LEU A 1 92 ? -12.477 56.193 32.147 1.00 10.81 121 LEU A CA 1
ATOM 725 C C . LEU A 1 92 ? -11.920 55.219 33.177 1.00 11.06 121 LEU A C 1
ATOM 726 O O . LEU A 1 92 ? -11.298 54.217 32.821 1.00 11.61 121 LEU A O 1
ATOM 731 N N . HIS A 1 93 ? -12.103 55.544 34.451 1.00 11.18 122 HIS A N 1
ATOM 732 C CA . HIS A 1 93 ? -11.615 54.711 35.549 1.00 11.48 122 HIS A CA 1
ATOM 733 C C . HIS A 1 93 ? -12.421 53.434 35.713 1.00 11.16 122 HIS A C 1
ATOM 734 O O . HIS A 1 93 ? -11.871 52.388 36.061 1.00 10.79 122 HIS A O 1
ATOM 741 N N . ALA A 1 94 ? -13.721 53.514 35.449 1.00 11.55 123 ALA A N 1
ATOM 742 C CA . ALA A 1 94 ? -14.586 52.350 35.587 1.00 12.02 123 ALA A CA 1
ATOM 743 C C . ALA A 1 94 ? -15.847 52.461 34.738 1.00 11.41 123 ALA A C 1
ATOM 744 O O . ALA A 1 94 ? -16.401 53.547 34.575 1.00 12.18 123 ALA A O 1
ATOM 746 N N . LEU A 1 95 ? -16.263 51.329 34.185 1.00 11.58 124 LEU A N 1
ATOM 747 C CA . LEU A 1 95 ? -17.481 51.212 33.386 1.00 10.84 124 LEU A CA 1
ATOM 748 C C . LEU A 1 95 ? -18.103 49.890 33.816 1.00 9.24 124 LEU A C 1
ATOM 749 O O . LEU A 1 95 ? -17.429 48.861 33.819 1.00 8.99 124 LEU A O 1
ATOM 754 N N . ALA A 1 96 ? -19.373 49.904 34.198 1.00 9.88 125 ALA A N 1
ATOM 755 C CA . ALA A 1 96 ? -20.029 48.674 34.617 1.00 9.28 125 ALA A CA 1
ATOM 756 C C . ALA A 1 96 ? -21.529 48.811 34.490 1.00 9.68 125 ALA A C 1
ATOM 757 O O . ALA A 1 96 ? -22.067 49.924 34.537 1.00 10.50 125 ALA A O 1
ATOM 759 N N . VAL A 1 97 ? -22.193 47.677 34.309 1.00 11.06 126 VAL A N 1
ATOM 760 C CA . VAL A 1 97 ? -23.644 47.620 34.192 1.00 11.77 126 VAL A CA 1
ATOM 761 C C . VAL A 1 97 ? -24.117 46.631 35.259 1.00 10.23 126 VAL A C 1
ATOM 762 O O . VAL A 1 97 ? -23.490 45.592 35.474 1.00 9.42 126 VAL A O 1
ATOM 766 N N . HIS A 1 98 ? -25.183 46.995 35.963 1.00 11.59 127 HIS A N 1
ATOM 767 C CA . HIS A 1 98 ? -25.770 46.165 37.011 1.00 12.70 127 HIS A CA 1
ATOM 768 C C . HIS A 1 98 ? -26.031 44.762 36.456 1.00 12.74 127 HIS A C 1
ATOM 769 O O . HIS A 1 98 ? -26.542 44.619 35.347 1.00 12.56 127 HIS A O 1
ATOM 776 N N . ARG A 1 99 ? -25.694 43.736 37.235 1.00 13.24 128 ARG A N 1
ATOM 777 C CA . ARG A 1 99 ? -25.854 42.345 36.807 1.00 15.63 128 ARG A CA 1
ATOM 778 C C . ARG A 1 99 ? -27.215 41.926 36.255 1.00 16.74 128 ARG A C 1
ATOM 779 O O . ARG A 1 99 ? -27.294 40.971 35.489 1.00 18.46 128 ARG A O 1
ATOM 787 N N . SER A 1 100 ? -28.286 42.582 36.682 1.00 15.57 129 SER A N 1
ATOM 788 C CA . SER A 1 100 ? -29.615 42.230 36.196 1.00 16.62 129 SER A CA 1
ATOM 789 C C . SER A 1 100 ? -29.972 42.969 34.915 1.00 16.63 129 SER A C 1
ATOM 790 O O . SER A 1 100 ? -31.068 42.794 34.395 1.00 16.79 129 SER A O 1
ATOM 793 N N . PHE A 1 101 ? -29.059 43.792 34.412 1.00 16.78 130 PHE A N 1
ATOM 794 C CA . PHE A 1 101 ? -29.318 44.585 33.214 1.00 16.77 130 PHE A CA 1
ATOM 795 C C . PHE A 1 101 ? -28.294 44.417 32.092 1.00 17.00 130 PHE A C 1
ATOM 796 O O . PHE A 1 101 ? -28.277 45.210 31.147 1.00 17.95 130 PHE A O 1
ATOM 804 N N . ARG A 1 102 ? -27.442 43.403 32.179 1.00 16.61 131 ARG A N 1
ATOM 805 C CA . ARG A 1 102 ? -26.424 43.190 31.149 1.00 17.51 131 ARG A CA 1
ATOM 806 C C . ARG A 1 102 ? -26.940 42.475 29.900 1.00 19.34 131 ARG A C 1
ATOM 807 O O . ARG A 1 102 ? -28.067 41.980 29.873 1.00 19.08 131 ARG A O 1
ATOM 815 N N . GLN A 1 103 ? -26.099 42.444 28.868 1.00 20.22 132 GLN A N 1
ATOM 816 C CA . GLN A 1 103 ? -26.400 41.781 27.601 1.00 21.38 132 GLN A CA 1
ATOM 817 C C . GLN A 1 103 ? -27.586 42.358 26.837 1.00 21.48 132 GLN A C 1
ATOM 818 O O . GLN A 1 103 ? -28.134 41.698 25.955 1.00 22.71 132 GLN A O 1
ATOM 824 N N . GLN A 1 104 ? -27.959 43.596 27.138 1.00 20.82 133 GLN A N 1
ATOM 825 C CA . GLN A 1 104 ? -29.091 44.216 26.461 1.00 21.13 133 GLN A CA 1
ATOM 826 C C . GLN A 1 104 ? -28.781 45.593 25.870 1.00 20.93 133 GLN A C 1
ATOM 827 O O . GLN A 1 104 ? -29.655 46.459 25.783 1.00 21.76 133 GLN A O 1
ATOM 833 N N . GLY 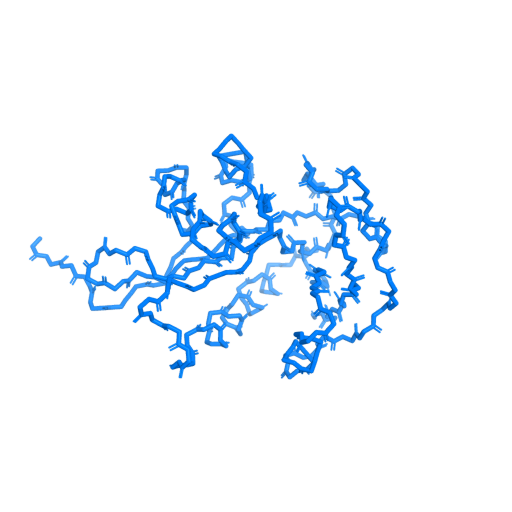A 1 105 ? -27.527 45.789 25.471 1.00 19.94 134 GLY A N 1
ATOM 834 C CA . GLY A 1 105 ? -27.110 47.044 24.869 1.00 17.46 134 GLY A CA 1
ATOM 835 C C . GLY A 1 105 ? -26.895 48.252 25.762 1.00 15.13 134 GLY A C 1
ATOM 836 O O . GLY A 1 105 ? -26.470 49.296 25.261 1.00 15.63 134 GLY A O 1
ATOM 837 N N . LYS A 1 106 ? -27.137 48.129 27.069 1.00 12.78 135 LYS A N 1
ATOM 838 C CA . LYS A 1 106 ? -26.951 49.262 27.980 1.00 10.98 135 LYS A CA 1
ATOM 839 C C . LYS A 1 106 ? -25.515 49.787 28.056 1.00 9.82 135 LYS A C 1
ATOM 840 O O . LYS A 1 106 ? -25.292 50.998 28.035 1.00 10.72 135 LYS A O 1
ATOM 846 N N . GLY A 1 107 ? -24.545 48.883 28.119 1.00 10.60 136 GLY A N 1
ATOM 847 C CA . GLY A 1 107 ? -23.147 49.299 28.166 1.00 11.17 136 GLY A CA 1
ATOM 848 C C . GLY A 1 107 ? -22.745 50.062 26.909 1.00 11.07 136 GLY A C 1
ATOM 849 O O . GLY A 1 107 ? -22.089 51.101 26.988 1.00 11.05 136 GLY A O 1
ATOM 850 N N . SER A 1 108 ? -23.171 49.560 25.751 1.00 11.68 137 SER A N 1
ATOM 851 C CA . SER A 1 108 ? -22.862 50.189 24.470 1.00 10.66 137 SER A CA 1
ATOM 852 C C . SER A 1 108 ? -23.530 51.555 24.339 1.00 9.68 137 SER A C 1
ATOM 853 O O . SER A 1 108 ? -22.902 52.518 23.887 1.00 10.04 137 SER A O 1
ATOM 856 N N . VAL A 1 109 ? -24.805 51.641 24.723 1.00 10.55 138 VAL A N 1
ATOM 857 C CA . VAL A 1 109 ? -25.535 52.901 24.655 1.00 10.45 138 VAL A CA 1
ATOM 858 C C . VAL A 1 109 ? -24.884 53.934 25.575 1.00 9.78 138 VAL A C 1
ATOM 859 O O . VAL A 1 109 ? -24.656 55.077 25.176 1.00 8.74 138 VAL A O 1
ATOM 863 N N . LEU A 1 110 ? -24.572 53.518 26.800 1.00 11.42 139 LEU A N 1
ATOM 864 C CA . LEU A 1 110 ? -23.957 54.406 27.786 1.00 10.70 139 LEU A CA 1
ATOM 865 C C . LEU A 1 110 ? -22.587 54.870 27.290 1.00 9.22 139 LEU A C 1
ATOM 866 O O . LEU A 1 110 ? -22.272 56.054 27.362 1.00 9.15 139 LEU A O 1
ATOM 871 N N . LEU A 1 111 ? -21.793 53.951 26.754 1.00 10.06 140 LEU A N 1
ATOM 872 C CA . LEU A 1 111 ? -20.468 54.305 26.254 1.00 10.91 140 LEU A CA 1
ATOM 873 C C . LEU A 1 111 ? -20.531 55.323 25.108 1.00 11.14 140 LEU A C 1
ATOM 874 O O . LEU A 1 111 ? -19.829 56.334 25.153 1.00 11.22 140 LEU A O 1
ATOM 879 N N . TRP A 1 112 ? -21.369 55.082 24.096 1.00 11.16 141 TRP A N 1
ATOM 880 C CA . TRP A 1 112 ? -21.499 56.034 22.988 1.00 11.21 141 TRP A CA 1
ATOM 881 C C . TRP A 1 112 ? -21.981 57.388 23.498 1.00 11.51 141 TRP A C 1
ATOM 882 O O . TRP A 1 112 ? -21.462 58.431 23.091 1.00 11.06 141 TRP A O 1
ATOM 893 N N . ARG A 1 113 ? -22.949 57.388 24.413 1.00 11.47 142 ARG A N 1
ATOM 894 C CA . ARG A 1 113 ? -23.445 58.650 24.949 1.00 9.47 142 ARG A CA 1
ATOM 895 C C . ARG A 1 113 ? -22.328 59.376 25.701 1.00 10.74 142 ARG A C 1
ATOM 896 O O . ARG A 1 113 ? -22.208 60.603 25.618 1.00 11.62 142 ARG A O 1
ATOM 904 N N . TYR A 1 114 ? -21.490 58.609 26.397 1.00 11.11 143 TYR A N 1
ATOM 905 C CA . TYR A 1 114 ? -20.374 59.167 27.155 1.00 10.84 143 TYR A CA 1
ATOM 906 C C . TYR A 1 114 ? -19.357 59.823 26.227 1.00 11.29 143 TYR A C 1
ATOM 907 O O . TYR A 1 114 ? -18.934 60.959 26.466 1.00 12.09 143 TYR A O 1
ATOM 916 N N . LEU A 1 115 ? -18.971 59.109 25.174 1.00 13.31 144 LEU A N 1
ATOM 917 C CA . LEU A 1 115 ? -18.001 59.617 24.204 1.00 14.00 144 LEU A CA 1
ATOM 918 C C . LEU A 1 115 ? -18.462 60.941 23.597 1.00 15.70 144 LEU A C 1
ATOM 919 O O . LEU A 1 115 ? -17.672 61.880 23.453 1.00 15.48 144 LEU A O 1
ATOM 924 N N . HIS A 1 116 ? -19.752 61.038 23.299 1.00 19.30 145 HIS A N 1
ATOM 925 C CA . HIS A 1 116 ? -20.300 62.260 22.738 1.00 22.42 145 HIS A CA 1
ATOM 926 C C . HIS A 1 116 ? -20.406 63.358 23.797 1.00 22.27 145 HIS A C 1
ATOM 927 O O . HIS A 1 116 ? -20.177 64.530 23.504 1.00 22.60 145 HIS A O 1
ATOM 934 N N . HIS A 1 117 ? -20.688 62.966 25.037 1.00 21.81 146 HIS A N 1
ATOM 935 C CA . HIS A 1 117 ? -20.794 63.906 26.146 1.00 21.55 146 HIS A CA 1
ATOM 936 C C . HIS A 1 117 ? -19.449 64.582 26.443 1.00 20.79 146 HIS A C 1
ATOM 937 O O . HIS A 1 117 ? -19.360 65.814 26.468 1.00 21.56 146 HIS A O 1
ATOM 944 N N . VAL A 1 118 ? -18.403 63.785 26.648 1.00 19.78 147 VAL A N 1
ATOM 945 C CA . VAL A 1 118 ? -17.081 64.334 26.948 1.00 19.83 147 VAL A CA 1
ATOM 946 C C . VAL A 1 118 ? -16.389 64.904 25.712 1.00 21.64 147 VAL A C 1
ATOM 947 O O . VAL A 1 118 ? -15.654 65.886 25.806 1.00 21.96 147 VAL A O 1
ATOM 951 N N . GLY A 1 119 ? -16.639 64.307 24.552 1.00 23.24 148 GLY A N 1
ATOM 952 C CA . GLY A 1 119 ? -16.031 64.804 23.331 1.00 26.41 148 GLY A CA 1
ATOM 953 C C . GLY A 1 119 ? -16.559 66.191 23.021 1.00 29.71 148 GLY A C 1
ATOM 954 O O . GLY A 1 119 ? -15.890 66.997 22.369 1.00 31.36 148 GLY A O 1
ATOM 955 N N . ALA A 1 120 ? -17.767 66.465 23.503 1.00 31.10 149 ALA A N 1
ATOM 956 C CA . ALA A 1 120 ? -18.414 67.750 23.303 1.00 33.06 149 ALA A CA 1
ATOM 957 C C . ALA A 1 120 ? -17.766 68.825 24.164 1.00 35.77 149 ALA A C 1
ATOM 958 O O . ALA A 1 120 ? -17.944 70.014 23.907 1.00 36.71 149 ALA A O 1
ATOM 960 N N . GLN A 1 121 ? -17.036 68.409 25.196 1.00 38.43 150 GLN A N 1
ATOM 961 C CA . GLN A 1 121 ? -16.367 69.346 26.094 1.00 40.06 150 GLN A CA 1
ATOM 962 C C . GLN A 1 121 ? -15.035 69.767 25.476 1.00 42.43 150 GLN A C 1
ATOM 963 O O . GLN A 1 121 ? -14.072 68.990 25.497 1.00 42.82 150 GLN A O 1
ATOM 969 N N . PRO A 1 122 ? -14.964 70.979 24.887 1.00 44.73 151 PRO A N 1
ATOM 970 C CA . PRO A 1 122 ? -13.712 71.435 24.279 1.00 44.28 151 PRO A CA 1
ATOM 971 C C . PRO A 1 122 ? -12.606 71.551 25.332 1.00 41.55 151 PRO A C 1
ATOM 972 O O . PRO A 1 122 ? -12.549 72.519 26.101 1.00 42.56 151 PRO A O 1
ATOM 976 N N . ALA A 1 123 ? -11.778 70.514 25.368 1.00 35.66 152 ALA A N 1
ATOM 977 C CA . ALA A 1 123 ? -10.654 70.350 26.282 1.00 32.43 152 ALA A CA 1
ATOM 978 C C . ALA A 1 123 ? -10.286 68.873 26.138 1.00 29.00 152 ALA A C 1
ATOM 979 O O . ALA A 1 123 ? -9.116 68.501 26.144 1.00 27.74 152 ALA A O 1
ATOM 981 N N . VAL A 1 124 ? -11.307 68.038 25.974 1.00 24.43 153 VAL A N 1
ATOM 982 C CA . VAL A 1 124 ? -11.115 66.607 25.807 1.00 21.46 153 VAL A CA 1
ATOM 983 C C . VAL A 1 124 ? -10.829 66.296 24.335 1.00 21.13 153 VAL A C 1
ATOM 984 O O . VAL A 1 124 ? -11.674 66.527 23.466 1.00 21.60 153 VAL A O 1
ATOM 988 N N . ARG A 1 125 ? -9.641 65.767 24.065 1.00 19.91 154 ARG A N 1
ATOM 989 C CA . ARG A 1 125 ? -9.230 65.428 22.707 1.00 20.54 154 ARG A CA 1
ATOM 990 C C . ARG A 1 125 ? -9.159 63.918 22.477 1.00 18.63 154 ARG A C 1
ATOM 991 O O . ARG A 1 125 ? -9.156 63.452 21.332 1.00 18.79 154 ARG A O 1
ATOM 999 N N . ARG A 1 126 ? -9.146 63.156 23.562 1.00 16.21 155 ARG A N 1
ATOM 1000 C CA . ARG A 1 126 ? -9.019 61.712 23.483 1.00 14.36 155 ARG A CA 1
ATOM 1001 C C . ARG A 1 126 ? -9.633 61.064 24.734 1.00 12.13 155 ARG A C 1
ATOM 1002 O O . ARG A 1 126 ? -9.882 61.747 25.731 1.00 11.02 155 ARG A O 1
ATOM 1010 N N . ALA A 1 127 ? -9.927 59.768 24.646 1.00 11.81 156 ALA A N 1
ATOM 1011 C CA . ALA A 1 127 ? -10.468 58.988 25.759 1.00 10.83 156 ALA A CA 1
ATOM 1012 C C . ALA A 1 127 ? -9.527 57.801 25.938 1.00 11.33 156 ALA A C 1
ATOM 1013 O O . ALA A 1 127 ? -9.041 57.226 24.954 1.00 12.06 156 ALA A O 1
ATOM 1015 N N . VAL A 1 128 ? -9.225 57.455 27.182 1.00 10.95 157 VAL A N 1
ATOM 1016 C CA . VAL A 1 128 ? -8.332 56.339 27.458 1.00 10.06 157 VAL A CA 1
ATOM 1017 C C . VAL A 1 128 ? -8.908 55.463 28.556 1.00 10.16 157 VAL A C 1
ATOM 1018 O O . VAL A 1 128 ? -9.665 55.937 29.406 1.00 10.87 157 VAL A O 1
ATOM 1022 N N . LEU A 1 129 ? -8.556 54.186 28.525 1.00 9.95 158 LEU A N 1
ATOM 1023 C CA . LEU A 1 129 ? -9.020 53.233 29.522 1.00 11.51 158 LEU A CA 1
ATOM 1024 C C . LEU A 1 129 ? -8.188 51.974 29.394 1.00 11.79 158 LEU A C 1
ATOM 1025 O O . LEU A 1 129 ? -7.357 51.864 28.491 1.00 14.33 158 LEU A O 1
ATOM 1030 N N . MET A 1 130 ? -8.384 51.038 30.310 1.00 11.47 159 MET A N 1
ATOM 1031 C CA . MET A 1 130 ? -7.683 49.768 30.264 1.00 11.71 159 MET A CA 1
ATOM 1032 C C . MET A 1 130 ? -8.733 48.690 30.511 1.00 12.58 159 MET A C 1
ATOM 1033 O O . MET A 1 130 ? -9.735 48.930 31.195 1.00 12.37 159 MET A O 1
ATOM 1038 N N . CYS A 1 131 ? -8.540 47.522 29.916 1.00 13.09 160 CYS A N 1
ATOM 1039 C CA . CYS A 1 131 ? -9.487 46.429 30.073 1.00 14.45 160 CYS A CA 1
ATOM 1040 C C . CYS A 1 131 ? -8.763 45.107 29.931 1.00 15.53 160 CYS A C 1
ATOM 1041 O O . CYS A 1 131 ? -7.608 45.061 29.502 1.00 14.20 160 CYS A O 1
ATOM 1044 N N . GLU A 1 132 ? -9.425 44.029 30.325 1.00 18.36 161 GLU A N 1
ATOM 1045 C CA . GLU A 1 132 ? -8.824 42.717 30.186 1.00 19.52 161 GLU A CA 1
ATOM 1046 C C . GLU A 1 132 ? -8.944 42.325 28.723 1.00 20.14 161 GLU A C 1
ATOM 1047 O O . GLU A 1 132 ? -9.851 42.778 28.024 1.00 18.71 161 GLU A O 1
ATOM 1053 N N . ASP A 1 133 ? -8.003 41.515 28.258 1.00 22.69 162 ASP A N 1
ATOM 1054 C CA . ASP A 1 133 ? -7.938 41.102 26.862 1.00 23.16 162 ASP A CA 1
ATOM 1055 C C . ASP A 1 133 ? -9.252 40.733 26.180 1.00 22.48 162 ASP A C 1
ATOM 1056 O O . ASP A 1 133 ? -9.455 41.069 25.014 1.00 22.64 162 ASP A O 1
ATOM 1061 N N . ALA A 1 134 ? -10.174 40.124 26.914 1.00 22.19 163 ALA A N 1
ATOM 1062 C CA . ALA A 1 134 ? -11.458 39.718 26.343 1.00 22.87 163 ALA A CA 1
ATOM 1063 C C . ALA A 1 134 ? -12.362 40.870 25.901 1.00 22.26 163 ALA A C 1
ATOM 1064 O O . ALA A 1 134 ? -13.237 40.683 25.052 1.00 22.57 163 ALA A O 1
ATOM 1066 N N . LEU A 1 135 ? -12.167 42.053 26.474 1.00 19.99 164 LEU A N 1
ATOM 1067 C CA . LEU A 1 135 ? -12.990 43.211 26.123 1.00 19.25 164 LEU A CA 1
ATOM 1068 C C . LEU A 1 135 ? -12.400 44.102 25.034 1.00 17.99 164 LEU A C 1
ATOM 1069 O O . LEU A 1 135 ? -13.035 45.075 24.615 1.00 17.35 164 LEU A O 1
ATOM 1074 N N . VAL A 1 136 ? -11.203 43.771 24.561 1.00 16.64 165 VAL A N 1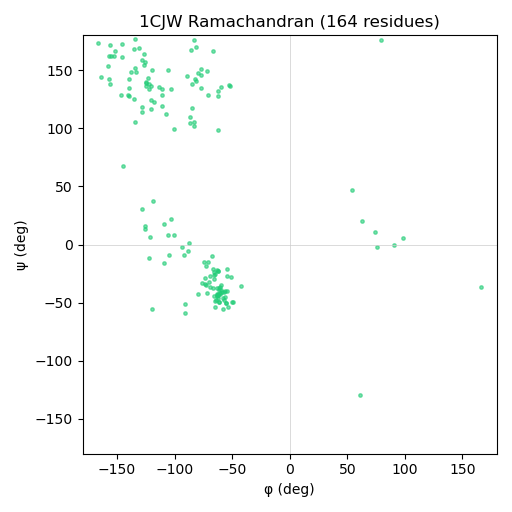
ATOM 1075 C CA . VAL A 1 136 ? -10.562 44.568 23.524 1.00 16.53 165 VAL A CA 1
ATOM 1076 C C . VAL A 1 136 ? -11.435 44.734 22.272 1.00 16.41 165 VAL A C 1
ATOM 1077 O O . VAL A 1 136 ? -11.656 45.862 21.817 1.00 16.75 165 VAL A O 1
ATOM 1081 N N . PRO A 1 137 ? -11.980 43.628 21.726 1.00 16.64 166 PRO A N 1
ATOM 1082 C CA . PRO A 1 137 ? -12.815 43.766 20.528 1.00 16.69 166 PRO A CA 1
ATOM 1083 C C . PRO A 1 137 ? -14.012 44.679 20.764 1.00 16.65 166 PRO A C 1
ATOM 1084 O O . PRO A 1 137 ? -14.350 45.499 19.904 1.00 16.77 166 PRO A O 1
ATOM 1088 N N . PHE A 1 138 ? -14.631 44.540 21.933 1.00 16.20 167 PHE A N 1
ATOM 1089 C CA . PHE A 1 138 ? -15.781 45.353 22.325 1.00 15.83 167 PHE A CA 1
ATOM 1090 C C . PHE A 1 138 ? -15.459 46.846 22.208 1.00 14.45 167 PHE A C 1
ATOM 1091 O O . PHE A 1 138 ? -16.162 47.591 21.527 1.00 13.48 167 PHE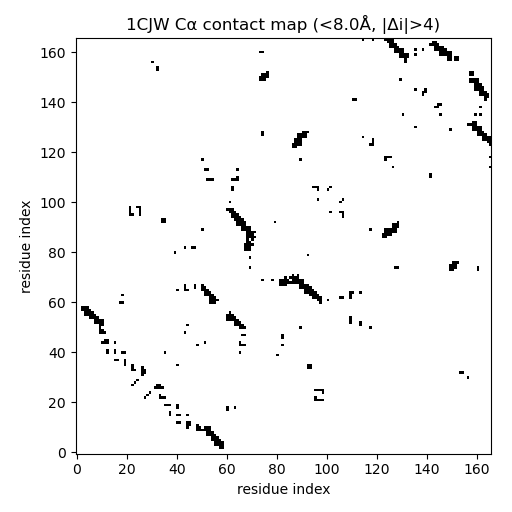 A O 1
ATOM 1099 N N . TYR A 1 139 ? -14.375 47.277 22.841 1.00 13.33 168 TYR A N 1
ATOM 1100 C CA . TYR A 1 139 ? -14.002 48.684 22.799 1.00 13.05 168 TYR A CA 1
ATOM 1101 C C . TYR A 1 139 ? -13.614 49.163 21.406 1.00 12.37 168 TYR A C 1
ATOM 1102 O O . TYR A 1 139 ? -13.838 50.328 21.057 1.00 11.62 168 TYR A O 1
ATOM 1111 N N . GLN A 1 140 ? -13.072 48.264 20.590 1.00 13.00 169 GLN A N 1
ATOM 1112 C CA . GLN A 1 140 ? -12.696 48.621 19.226 1.00 13.45 169 GLN A CA 1
ATOM 1113 C C . GLN A 1 140 ? -13.928 49.042 18.414 1.00 13.70 169 GLN A C 1
ATOM 1114 O O . GLN A 1 140 ? -13.811 49.789 17.441 1.00 14.70 169 GLN A O 1
ATOM 1120 N N . ARG A 1 141 ? -15.109 48.598 18.842 1.00 13.59 170 ARG A N 1
ATOM 1121 C CA . ARG A 1 141 ? -16.361 48.941 18.165 1.00 15.93 170 ARG A CA 1
ATOM 1122 C C . ARG A 1 141 ? -16.744 50.405 18.380 1.00 15.76 170 ARG A C 1
ATOM 1123 O O . ARG A 1 141 ? -17.592 50.940 17.661 1.00 17.10 170 ARG A O 1
ATOM 1131 N N . PHE A 1 142 ? -16.107 51.060 19.348 1.00 12.37 171 PHE A N 1
ATOM 1132 C CA . PHE A 1 142 ? -16.383 52.460 19.656 1.00 12.22 171 PHE A CA 1
ATOM 1133 C C . PHE A 1 142 ? -15.279 53.405 19.183 1.00 12.45 171 PHE A C 1
ATOM 1134 O O . PHE A 1 142 ? -15.299 54.596 19.495 1.00 12.90 171 PHE A O 1
ATOM 1142 N N . GLY A 1 143 ? -14.318 52.880 18.432 1.00 12.40 172 GLY A N 1
ATOM 1143 C CA . GLY A 1 143 ? -13.241 53.719 17.941 1.00 13.94 172 GLY A CA 1
ATOM 1144 C C . GLY A 1 143 ? -11.961 53.657 18.754 1.00 14.44 172 GLY A C 1
ATOM 1145 O O . GLY A 1 143 ? -11.028 54.422 18.488 1.00 14.90 172 GLY A O 1
ATOM 1146 N N . PHE A 1 144 ? -11.908 52.772 19.747 1.00 14.22 173 PHE A N 1
ATOM 1147 C CA . PHE A 1 144 ? -10.704 52.622 20.568 1.00 14.26 173 PHE A CA 1
ATOM 1148 C C . PHE A 1 144 ? -9.705 51.728 19.852 1.00 15.40 173 PHE A C 1
ATOM 1149 O O . PHE A 1 144 ? -10.093 50.747 19.217 1.00 16.21 173 PHE A O 1
ATOM 1157 N N . HIS A 1 145 ? -8.423 52.053 19.971 1.00 16.39 174 HIS A N 1
ATOM 1158 C CA . HIS A 1 145 ? -7.359 51.264 19.356 1.00 17.86 174 HIS A CA 1
ATOM 1159 C C . HIS A 1 145 ? -6.523 50.622 20.452 1.00 15.78 174 HIS A C 1
ATOM 1160 O O . HIS A 1 145 ? -6.218 51.271 21.453 1.00 14.74 174 HIS A O 1
ATOM 1167 N N . PRO A 1 146 ? -6.184 49.329 20.301 1.00 14.33 175 PRO A N 1
ATOM 1168 C CA . PRO A 1 146 ? -5.368 48.632 21.301 1.00 14.49 175 PRO A CA 1
ATOM 1169 C C . PRO A 1 146 ? -4.019 49.353 21.334 1.00 14.46 175 PRO A C 1
ATOM 1170 O O . PRO A 1 146 ? -3.400 49.556 20.282 1.00 14.78 175 PRO A O 1
ATOM 1174 N N . ALA A 1 147 ? -3.572 49.763 22.514 1.00 12.02 176 ALA A N 1
ATOM 1175 C CA . ALA A 1 147 ? -2.312 50.488 22.628 1.00 11.79 176 ALA A CA 1
ATOM 1176 C C . ALA A 1 147 ? -1.274 49.774 23.488 1.00 12.48 176 ALA A C 1
ATOM 1177 O O . ALA A 1 147 ? -0.501 50.413 24.200 1.00 12.23 176 ALA A O 1
ATOM 1179 N N . GLY A 1 148 ? -1.244 48.449 23.385 1.00 13.41 177 GLY A N 1
ATOM 1180 C CA . GLY A 1 148 ? -0.286 47.655 24.128 1.00 14.86 177 GLY A CA 1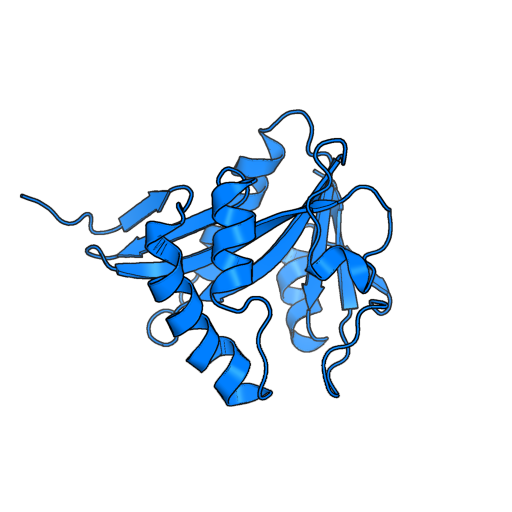
ATOM 1181 C C . GLY A 1 148 ? -0.644 47.427 25.578 1.00 16.03 177 GLY A C 1
ATOM 1182 O O . GLY A 1 148 ? -1.657 47.935 26.069 1.00 14.96 177 GLY A O 1
ATOM 1183 N N . PRO A 1 149 ? 0.167 46.630 26.290 1.00 16.98 178 PRO A N 1
ATOM 1184 C CA . PRO A 1 149 ? -0.071 46.332 27.706 1.00 16.46 178 PRO A CA 1
ATOM 1185 C C . PRO A 1 149 ? -0.058 47.612 28.539 1.00 15.78 178 PRO A C 1
ATOM 1186 O O . PRO A 1 149 ? 0.786 48.492 28.341 1.00 15.72 178 PRO A O 1
ATOM 1190 N N . CYS A 1 150 ? -1.026 47.739 29.438 1.00 14.26 179 CYS A N 1
ATOM 1191 C CA . CYS A 1 150 ? -1.086 48.907 30.293 1.00 12.54 179 CYS A CA 1
ATOM 1192 C C . CYS A 1 150 ? -0.025 48.687 31.367 1.00 12.42 179 CYS A C 1
ATOM 1193 O O . CYS A 1 150 ? 0.245 47.544 31.748 1.00 13.70 179 CYS A O 1
ATOM 1196 N N . ALA A 1 151 ? 0.613 49.761 31.813 1.00 14.08 180 ALA A N 1
ATOM 1197 C CA . ALA A 1 151 ? 1.633 49.667 32.853 1.00 15.24 180 ALA A CA 1
ATOM 1198 C C . ALA A 1 151 ? 0.989 49.399 34.213 1.00 16.19 180 ALA A C 1
ATOM 1199 O O . ALA A 1 151 ? 1.593 48.769 35.079 1.00 17.48 180 ALA A O 1
ATOM 1201 N N . ILE A 1 152 ? -0.246 49.860 34.390 1.00 15.67 181 ILE A N 1
ATOM 1202 C CA . ILE A 1 152 ? -0.972 49.678 35.647 1.00 16.04 181 ILE A CA 1
ATOM 1203 C C . ILE A 1 152 ? -1.213 48.209 35.988 1.00 17.91 181 ILE A C 1
ATOM 1204 O O . ILE A 1 152 ? -1.685 47.426 35.158 1.00 17.87 181 ILE A O 1
ATOM 1209 N N . VAL A 1 153 ? -0.908 47.853 37.228 1.00 20.86 182 VAL A N 1
ATOM 1210 C CA . VAL A 1 153 ? -1.088 46.491 37.702 1.00 22.65 182 VAL A CA 1
ATOM 1211 C C . VAL A 1 153 ? -2.045 46.496 38.889 1.00 20.96 182 VAL A C 1
ATOM 1212 O O . VAL A 1 153 ? -1.987 47.393 39.735 1.00 21.35 182 VAL A O 1
ATOM 1216 N N . VAL A 1 154 ? -2.971 45.542 38.903 1.00 20.37 183 VAL A N 1
ATOM 1217 C CA . VAL A 1 154 ? -3.954 45.400 39.981 1.00 19.49 183 VAL A CA 1
ATOM 1218 C C . VAL A 1 154 ? -4.001 43.918 40.332 1.00 20.57 183 VAL A C 1
ATOM 1219 O O . VAL A 1 154 ? -4.560 43.120 39.576 1.00 22.27 183 VAL A O 1
ATOM 1223 N N . GLY A 1 155 ? -3.412 43.544 41.465 1.00 20.27 184 GLY A N 1
ATOM 1224 C CA . GLY A 1 155 ? -3.401 42.149 41.858 1.00 20.27 184 GLY A CA 1
ATOM 1225 C C . GLY A 1 155 ? -2.675 41.341 40.801 1.00 20.72 184 GLY A C 1
ATOM 1226 O O . GLY A 1 155 ? -1.580 41.716 40.385 1.00 20.36 184 GLY A O 1
ATOM 1227 N N . SER A 1 156 ? -3.290 40.256 40.340 1.00 22.49 185 SER A N 1
ATOM 1228 C CA . SER A 1 156 ? -2.692 39.414 39.308 1.00 24.47 185 SER A CA 1
ATOM 1229 C C . SER A 1 156 ? -3.285 39.702 37.924 1.00 25.37 185 SER A C 1
ATOM 1230 O O . SER A 1 156 ? -2.996 38.994 36.952 1.00 25.55 185 SER A O 1
ATOM 1233 N N . LEU A 1 157 ? -4.099 40.751 37.839 1.00 24.60 186 LEU A N 1
ATOM 1234 C CA . LEU A 1 157 ? -4.741 41.148 36.586 1.00 25.00 186 LEU A CA 1
ATOM 1235 C C . LEU A 1 157 ? -3.823 41.972 35.687 1.00 24.79 186 LEU A C 1
ATOM 1236 O O . LEU A 1 157 ? -3.056 42.806 36.169 1.00 24.40 186 LEU A O 1
ATOM 1241 N N . THR A 1 158 ? -3.895 41.723 34.384 1.00 25.17 187 THR A N 1
ATOM 1242 C CA . THR A 1 158 ? -3.108 42.468 33.400 1.00 25.25 187 THR A CA 1
ATOM 1243 C C . THR A 1 158 ? -4.118 43.075 32.420 1.00 21.04 187 THR A C 1
ATOM 1244 O O . THR A 1 158 ? -5.140 42.453 32.100 1.00 20.43 187 THR A O 1
ATOM 1248 N N . PHE A 1 159 ? -3.848 44.287 31.954 1.00 18.74 188 PHE A N 1
ATOM 1249 C CA . PHE A 1 159 ? -4.772 44.963 31.059 1.00 17.32 188 PHE A CA 1
ATOM 1250 C C . PHE A 1 159 ? -4.124 45.474 29.787 1.00 17.09 188 PHE A C 1
ATOM 1251 O O . PHE A 1 159 ? -2.907 45.672 29.724 1.00 16.13 188 PHE A O 1
ATOM 1259 N N . THR A 1 160 ? -4.959 45.689 28.778 1.00 16.22 189 THR A N 1
ATOM 1260 C CA . THR A 1 160 ? -4.540 46.255 27.506 1.00 15.04 189 THR A CA 1
ATOM 1261 C C . THR A 1 160 ? -5.026 47.701 27.599 1.00 13.64 189 THR A C 1
ATOM 1262 O O . THR A 1 160 ? -6.134 47.950 28.085 1.00 14.67 189 THR A O 1
ATOM 1266 N N . GLU A 1 161 ? -4.180 48.655 27.233 1.00 12.11 190 GLU A N 1
ATOM 1267 C CA . GLU A 1 161 ? -4.581 50.056 27.259 1.00 12.78 190 GLU A CA 1
ATOM 1268 C C . GLU A 1 161 ? -5.286 50.339 25.921 1.00 13.93 190 GLU A C 1
ATOM 1269 O O . GLU A 1 161 ? -4.855 49.842 24.879 1.00 13.78 190 GLU A O 1
ATOM 1275 N N . MET A 1 162 ? -6.392 51.081 25.960 1.00 13.53 191 MET A N 1
ATOM 1276 C CA . MET A 1 162 ? -7.162 51.409 24.761 1.00 13.65 191 MET A CA 1
ATOM 1277 C C . MET A 1 162 ? -7.262 52.925 24.625 1.00 12.19 191 MET A C 1
ATOM 1278 O O . MET A 1 162 ? -7.578 53.607 25.598 1.00 11.66 191 MET A O 1
ATOM 1283 N N . HIS A 1 163 ? -7.020 53.454 23.428 1.00 10.82 192 HIS A N 1
ATOM 1284 C CA . HIS A 1 163 ? -7.099 54.898 23.195 1.00 12.72 192 HIS A CA 1
ATOM 1285 C C . HIS A 1 163 ? -8.105 55.229 22.109 1.00 12.93 192 HIS A C 1
ATOM 1286 O O . HIS A 1 163 ? -8.149 54.566 21.074 1.00 13.38 192 HIS A O 1
ATOM 1293 N N . CYS A 1 164 ? -8.881 56.276 22.325 1.00 13.81 193 CYS A N 1
ATOM 1294 C CA . CYS A 1 164 ? -9.868 56.698 21.346 1.00 16.52 193 CYS A CA 1
ATOM 1295 C C . CYS A 1 164 ? -9.685 58.178 21.048 1.00 16.23 193 CYS A C 1
ATOM 1296 O O . CYS A 1 164 ? -9.786 59.012 21.948 1.00 15.76 193 CYS A O 1
ATOM 1299 N N . SER A 1 165 ? -9.380 58.511 19.802 1.00 17.00 194 SER A N 1
ATOM 1300 C CA . SER A 1 165 ? -9.219 59.907 19.437 1.00 19.97 194 SER A CA 1
ATOM 1301 C C . SER A 1 165 ? -10.628 60.486 19.327 1.00 21.72 194 SER A C 1
ATOM 1302 O O . SER A 1 165 ? -11.520 59.846 18.764 1.00 22.10 194 SER A O 1
ATOM 1305 N N . LEU A 1 166 ? -10.849 61.662 19.903 1.00 22.62 195 LEU A N 1
ATOM 1306 C CA . LEU A 1 166 ? -12.163 62.289 19.849 1.00 24.12 195 LEU A CA 1
ATOM 1307 C C . LEU A 1 166 ? -12.202 63.454 18.857 1.00 25.59 195 LEU A C 1
ATOM 1308 O O . LEU A 1 166 ? -12.375 64.613 19.230 1.00 27.26 195 LEU A O 1
#

Secondary structure (DSSP, 8-state):
----SSEEE---GGGHHHHHHHHIIIIIHHHS--S--HHHHHHHHHH-GGGEEEEEETTEEEEEEEEEEE-SSS--GGGGG---TT--EEEEEEEEE-TTSTTSSHHHHHHHHHHHHHHTSTT--EEEEEE-GGGHHHHHTTTEEEEEE-S--BTTB--EEEEEE-

B-factor: mean 21.2, std 12.19, range [6.6, 87.62]

Foldseek 3Di:
DFQDQKDKDQDALVCLVLVQVQQCVFPCVVPNDGLAHSVLQNVQNHVPSLLKMFMDGRRHTFWMWGWAFDADPAAEQVNSRDHDPQHQETEGSDIGGRPVDPPPCPSVVRVLVSCCSSVVVVSHFKYKYKDAPVCQVVVVVNQWDFDAWHNHDDPPGTITMIMHGD

Organism: Ovis aries (NCBI:txid9940)

GO terms:
  GO:0004059 aralkylamine N-acetyltransferase activity (F, IDA)
  GO:0004059 aralkylamine N-acetyltransferase activity (F, EXP)
  GO:0005515 protein binding (F, IPI)
  GO:0030187 melatonin biosynthetic process (P, IDA)

Solvent-accessible surface area: 8641 Å² total; per-residue (Å²): 235,98,101,59,61,84,68,52,82,41,1,59,58,164,17,2,66,32,0,49,92,10,0,126,54,21,55,56,86,122,51,57,80,21,48,2,71,77,103,58,0,66,65,1,2,88,97,0,43,80,3,0,6,0,23,16,29,93,30,163,22,2,0,0,0,0,1,0,18,1,76,80,122,86,1,40,95,90,0,56,57,50,28,69,93,201,3,70,7,0,4,8,22,6,30,10,16,61,161,82,56,91,181,139,41,31,16,36,73,0,0,107,115,0,8,120,58,0,30,72,44,133,51,9,158,45,0,0,6,43,8,86,98,95,81,21,78,41,13,86,171,7,38,2,125,65,27,32,115,13,71,2,97,32,79,111,44,103,25,21,0,0,27,6,100,72

InterPro domains:
  IPR000182 GNAT domain [PF00583] (48-173)
  IPR000182 GNAT domain [PS51186] (35-196)
  IPR016181 Acyl-CoA N-acyltransferase [SSF55729] (31-179)
  IPR051635 Serotonin N-acetyltransferase-like [PTHR10908] (2-205)